Protein AF-A0A1Y0I928-F1 (afdb_monomer_lite)

Foldseek 3Di:
DWDKDKDWPDKDKDKDQDDADPVRHGFKIKIKIKTWMFIATPVRHTPDTDMDMDMDMDTDDPVCPPVVVVVVVVVVVVRVVVVVVVVVVVVVVVVVVVVVVVVDDPPD

Organism: NCBI:txid141451

InterPro domains:
  IPR007485 LPS-assembly lipoprotein LptE [PF04390] (9-91)
  IPR007485 LPS-assembly lipoprotein LptE [PTHR38098] (4-100)

Secondary structure (DSSP, 8-state):
----EEEEEEEEEEEEEEEE-TTS-EEEEEEEEEEEEEEE-TTS-EEEEEEEEEEEEEE--GGGHHHHHHHHHHHHHHHHHHHHHHHHHHHHHHHHHHHHHHHS----

pLDDT: mean 86.9, std 12.05, range [44.47, 98.5]

Sequence (108 aa):
MVQLTLHVLKTETTRQAVSIKKNASVAEYDMEIQTWFDFTDSDGRTILNDTVSTRQTYRFDEENILGKNKEEAEIKVDLLNEIARRIILRINAINDLALQEKLQPETN

Structure (mmCIF, N/CA/C/O backbone):
data_AF-A0A1Y0I928-F1
#
_entry.id   AF-A0A1Y0I928-F1
#
loop_
_atom_site.group_PDB
_atom_site.id
_atom_site.type_symbol
_atom_site.label_atom_id
_atom_site.label_alt_id
_atom_site.label_comp_id
_atom_site.label_asym_id
_atom_site.label_entity_id
_atom_site.label_seq_id
_atom_site.pdbx_PDB_ins_code
_atom_site.Cartn_x
_atom_site.Cartn_y
_atom_site.Cartn_z
_atom_site.occupancy
_atom_site.B_iso_or_equiv
_atom_site.auth_seq_id
_atom_site.auth_comp_id
_atom_site.auth_asym_id
_atom_site.auth_atom_id
_atom_site.pdbx_PDB_model_num
ATOM 1 N N . MET A 1 1 ? 9.710 -5.529 -28.077 1.00 55.00 1 MET A N 1
ATOM 2 C CA . MET A 1 1 ? 9.001 -5.046 -26.871 1.00 55.00 1 MET A CA 1
ATOM 3 C C . MET A 1 1 ? 10.040 -4.789 -25.800 1.00 55.00 1 MET A C 1
ATOM 5 O O . MET A 1 1 ? 10.988 -5.558 -25.733 1.00 55.00 1 MET A O 1
ATOM 9 N N . VAL A 1 2 ? 9.910 -3.715 -25.022 1.00 70.75 2 VAL A N 1
ATOM 10 C CA . VAL A 1 2 ? 10.694 -3.557 -23.787 1.00 70.75 2 VAL A CA 1
ATOM 11 C C . VAL A 1 2 ? 10.013 -4.430 -22.738 1.00 70.75 2 VAL A C 1
ATOM 13 O O . VAL A 1 2 ? 8.802 -4.319 -22.562 1.00 70.75 2 VAL A O 1
ATOM 16 N N . GLN A 1 3 ? 10.755 -5.346 -22.123 1.00 81.56 3 GLN A N 1
ATOM 17 C CA . GLN A 1 3 ? 10.255 -6.156 -21.019 1.00 81.56 3 GLN A CA 1
ATOM 18 C C . GLN A 1 3 ? 10.709 -5.504 -19.716 1.00 81.56 3 GLN A C 1
ATOM 20 O O . GLN A 1 3 ? 11.901 -5.276 -19.528 1.00 81.56 3 GLN A O 1
ATOM 25 N N . LEU A 1 4 ? 9.747 -5.200 -18.849 1.00 87.19 4 LEU A N 1
ATOM 26 C CA . LEU A 1 4 ? 9.980 -4.690 -17.504 1.00 87.19 4 LEU A CA 1
ATOM 27 C C . LEU A 1 4 ? 9.479 -5.718 -16.500 1.00 87.19 4 LEU A C 1
ATOM 29 O O . LEU A 1 4 ? 8.365 -6.228 -16.643 1.00 87.19 4 LEU A O 1
ATOM 33 N N . THR A 1 5 ? 10.280 -5.982 -15.477 1.00 91.88 5 THR A N 1
ATOM 34 C CA . THR A 1 5 ? 9.889 -6.832 -14.350 1.00 91.88 5 THR A CA 1
ATOM 35 C C . THR A 1 5 ? 9.737 -5.961 -13.110 1.00 91.88 5 THR A C 1
ATOM 37 O O . THR A 1 5 ? 10.641 -5.201 -12.778 1.00 91.88 5 THR A O 1
ATOM 40 N N . LEU A 1 6 ? 8.582 -6.050 -12.447 1.00 93.81 6 LEU A N 1
ATOM 41 C CA . LEU A 1 6 ? 8.318 -5.415 -11.154 1.00 93.81 6 LEU A CA 1
ATOM 42 C C . LEU A 1 6 ? 8.742 -6.358 -10.028 1.00 93.81 6 LEU A C 1
ATOM 44 O O . LEU A 1 6 ? 8.225 -7.474 -9.948 1.00 93.81 6 LEU A O 1
ATOM 48 N N . HIS A 1 7 ? 9.567 -5.875 -9.105 1.00 95.31 7 HIS A N 1
ATOM 49 C CA . HIS A 1 7 ? 9.825 -6.552 -7.839 1.00 95.31 7 HIS A CA 1
ATOM 50 C C . HIS A 1 7 ? 9.230 -5.747 -6.691 1.00 95.31 7 HIS A C 1
ATOM 52 O O . HIS A 1 7 ? 9.616 -4.608 -6.435 1.00 95.31 7 HIS A O 1
ATOM 58 N N . VAL A 1 8 ? 8.288 -6.350 -5.968 1.00 96.56 8 VAL A N 1
ATOM 59 C CA . VAL A 1 8 ? 7.803 -5.795 -4.701 1.00 96.56 8 VAL A CA 1
ATOM 60 C C . VAL A 1 8 ? 8.772 -6.229 -3.609 1.00 96.56 8 VAL A C 1
ATOM 62 O O . VAL A 1 8 ? 8.838 -7.406 -3.265 1.00 96.56 8 VAL A O 1
ATOM 65 N N . LEU A 1 9 ? 9.536 -5.275 -3.082 1.00 97.44 9 LEU A N 1
ATOM 66 C CA . LEU A 1 9 ? 10.584 -5.533 -2.096 1.00 97.44 9 LEU A CA 1
ATOM 67 C C . LEU A 1 9 ? 10.003 -5.672 -0.694 1.00 97.44 9 LEU A C 1
ATOM 69 O O . LEU A 1 9 ? 10.413 -6.530 0.086 1.00 97.44 9 LEU A O 1
ATOM 73 N N . LYS A 1 10 ? 9.051 -4.798 -0.362 1.00 97.88 10 LYS A N 1
ATOM 74 C CA . LYS A 1 10 ? 8.433 -4.746 0.959 1.00 97.88 10 LYS A CA 1
ATOM 75 C C . LYS A 1 10 ? 7.084 -4.052 0.875 1.00 97.88 10 LYS A C 1
ATOM 77 O O . LYS A 1 10 ? 6.950 -3.052 0.176 1.00 97.88 10 LYS A O 1
ATOM 82 N N . THR A 1 11 ? 6.125 -4.525 1.660 1.00 97.75 11 THR A N 1
ATOM 83 C CA . THR A 1 11 ? 4.871 -3.817 1.925 1.00 97.75 11 THR A CA 1
ATOM 84 C C . THR A 1 11 ? 4.637 -3.802 3.426 1.00 97.75 11 THR A C 1
ATOM 86 O O . THR A 1 11 ? 4.616 -4.853 4.062 1.00 97.75 11 THR A O 1
ATOM 89 N N . GLU A 1 12 ? 4.461 -2.614 3.992 1.00 98.19 12 GLU A N 1
ATOM 90 C CA . GLU A 1 12 ? 4.107 -2.427 5.396 1.00 98.19 12 GLU A CA 1
ATOM 91 C C . GLU A 1 12 ? 2.729 -1.796 5.513 1.00 98.19 12 GLU A C 1
ATOM 93 O O . GLU A 1 12 ? 2.353 -0.924 4.733 1.00 98.19 12 GLU A O 1
ATOM 98 N N . THR A 1 13 ? 1.977 -2.255 6.508 1.00 97.38 13 THR A N 1
ATOM 99 C CA . THR A 1 13 ? 0.717 -1.646 6.924 1.00 97.38 13 THR A CA 1
ATOM 100 C C . THR A 1 13 ? 0.891 -1.160 8.351 1.00 97.38 13 THR A C 1
ATOM 102 O O . THR A 1 13 ? 1.194 -1.957 9.239 1.00 97.38 13 THR A O 1
ATOM 105 N N . THR A 1 14 ? 0.686 0.130 8.574 1.00 96.56 14 THR A N 1
ATOM 106 C CA . THR A 1 14 ? 0.678 0.742 9.900 1.00 96.56 14 THR A CA 1
ATOM 107 C C . THR A 1 14 ? -0.736 1.200 10.233 1.00 96.56 14 THR A C 1
ATOM 109 O O . THR A 1 14 ? -1.499 1.629 9.369 1.00 96.56 14 THR A O 1
ATOM 112 N N . ARG A 1 15 ? -1.111 1.056 11.504 1.00 93.31 15 ARG A N 1
ATOM 113 C CA . ARG A 1 15 ? -2.414 1.461 12.035 1.00 93.31 15 ARG A CA 1
ATOM 114 C C . ARG A 1 15 ? -2.179 2.160 13.362 1.00 93.31 15 ARG A C 1
ATOM 116 O O . ARG A 1 15 ? -1.628 1.551 14.277 1.00 93.31 15 ARG A O 1
ATOM 123 N N . GLN A 1 16 ? -2.597 3.414 13.471 1.00 93.44 16 GLN A N 1
ATOM 124 C CA . GLN A 1 16 ? -2.378 4.229 14.666 1.00 93.44 16 GLN A CA 1
ATOM 125 C C . GLN A 1 16 ? -3.649 4.965 15.078 1.00 93.44 16 GLN A C 1
ATOM 127 O O . GLN A 1 16 ? -4.411 5.418 14.229 1.00 93.44 16 GLN A O 1
ATOM 132 N N . ALA A 1 17 ? -3.903 5.058 16.384 1.00 91.25 17 ALA A N 1
ATOM 133 C CA . ALA A 1 17 ? -5.010 5.855 16.901 1.00 91.25 17 ALA A CA 1
ATOM 134 C C . ALA A 1 17 ? -4.678 7.344 16.732 1.00 91.25 17 ALA A C 1
ATOM 136 O O . ALA A 1 17 ? -3.618 7.7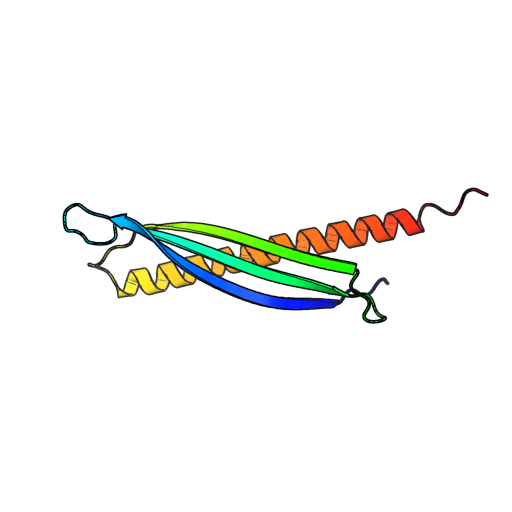85 17.174 1.00 91.25 17 ALA A O 1
ATOM 137 N N . VAL A 1 18 ? -5.576 8.108 16.109 1.00 91.94 18 VAL A N 1
ATOM 138 C CA . VAL A 1 18 ? -5.374 9.550 15.855 1.00 91.94 18 VAL A CA 1
ATOM 139 C C . VAL A 1 18 ? -6.337 10.439 16.628 1.00 91.94 18 VAL A C 1
ATOM 141 O O . VAL A 1 18 ? -6.074 11.626 16.803 1.00 91.94 18 VAL A O 1
ATOM 144 N N . SER A 1 19 ? -7.419 9.870 17.159 1.00 86.62 19 SER A N 1
ATOM 145 C CA . SER A 1 19 ? -8.319 10.576 18.064 1.00 86.62 19 SER A CA 1
ATOM 146 C C . SER A 1 19 ? -8.909 9.640 19.118 1.00 86.62 19 SER A C 1
ATOM 148 O O . SER A 1 19 ? -9.074 8.436 18.907 1.00 86.62 19 SER A O 1
ATOM 150 N N . ILE A 1 20 ? -9.200 10.205 20.291 1.00 83.12 20 ILE A N 1
ATOM 151 C CA . ILE A 1 20 ? -9.687 9.488 21.474 1.00 83.12 20 ILE A CA 1
ATOM 152 C C . ILE A 1 20 ? -11.016 10.126 21.908 1.00 83.12 20 ILE A C 1
ATOM 154 O O . ILE A 1 20 ? -11.169 11.349 21.888 1.00 83.12 20 ILE A O 1
ATOM 158 N N . LYS A 1 21 ? -11.999 9.308 22.291 1.00 78.00 21 LYS A N 1
ATOM 159 C CA . LYS A 1 21 ? -13.289 9.740 22.845 1.00 78.00 21 LYS A CA 1
ATOM 160 C C . LYS A 1 21 ? -13.129 10.175 24.312 1.00 78.00 21 LYS A C 1
ATOM 162 O O . LYS A 1 21 ? -12.166 9.831 24.990 1.00 78.00 21 LYS A O 1
ATOM 167 N N . LYS A 1 22 ? -14.129 10.883 24.857 1.00 79.38 22 LYS A N 1
ATOM 168 C CA . LYS A 1 22 ? -14.136 11.354 26.264 1.00 79.38 22 LYS A CA 1
ATOM 169 C C . LYS A 1 22 ? -14.006 10.234 27.309 1.00 79.38 22 LYS A C 1
ATOM 171 O O . LYS A 1 22 ? -13.585 10.501 28.426 1.00 79.38 22 LYS A O 1
ATOM 176 N N . ASN A 1 23 ? -14.370 9.004 26.952 1.00 78.56 23 ASN A N 1
ATOM 177 C CA . ASN A 1 23 ? -14.246 7.809 27.793 1.00 78.56 23 ASN A CA 1
ATOM 178 C C . ASN A 1 23 ? -12.901 7.071 27.606 1.00 78.56 23 ASN A C 1
ATOM 180 O O . ASN A 1 23 ? -12.803 5.911 27.985 1.00 78.56 23 ASN A O 1
ATOM 184 N N . ALA A 1 24 ? -11.899 7.712 26.995 1.00 76.50 24 ALA A N 1
ATOM 185 C CA . ALA A 1 24 ? -10.583 7.150 26.679 1.00 76.50 24 ALA A CA 1
ATOM 186 C C . ALA A 1 24 ? -10.554 6.010 25.633 1.00 76.50 24 ALA A C 1
ATOM 188 O O . ALA A 1 24 ? -9.485 5.458 25.380 1.00 76.50 24 ALA A O 1
ATOM 189 N N . SER A 1 25 ? -11.679 5.689 24.980 1.00 77.00 25 SER A N 1
ATOM 190 C CA . SER A 1 25 ? -11.705 4.763 23.829 1.00 77.00 25 SER A CA 1
ATOM 191 C C . SER A 1 25 ? -11.193 5.424 22.547 1.00 77.00 25 SER A C 1
ATOM 193 O O . SER A 1 25 ? -11.308 6.641 22.383 1.00 77.00 25 SER A O 1
ATOM 195 N N . VAL A 1 26 ? -10.652 4.644 21.606 1.00 79.94 26 VAL A N 1
ATOM 196 C CA . VAL A 1 26 ? -10.208 5.189 20.311 1.00 79.94 26 VAL A CA 1
ATOM 197 C C . VAL A 1 26 ? -11.426 5.586 19.475 1.00 79.94 26 VAL A C 1
ATOM 199 O O . VAL A 1 26 ? -12.371 4.814 19.314 1.00 79.94 26 VAL A O 1
ATOM 202 N N . ALA A 1 27 ? -11.421 6.809 18.946 1.00 83.19 27 ALA A N 1
ATOM 203 C CA . ALA A 1 27 ? -12.480 7.297 18.070 1.00 83.19 27 ALA A CA 1
ATOM 204 C C . ALA A 1 27 ? -12.155 7.038 16.597 1.00 83.19 27 ALA A C 1
ATOM 206 O O . ALA A 1 27 ? -13.036 6.614 15.845 1.00 83.19 27 ALA A O 1
ATOM 207 N N . GLU A 1 28 ? -10.903 7.259 16.200 1.00 89.06 28 GLU A N 1
ATOM 208 C CA . GLU A 1 28 ? -10.445 7.085 14.824 1.00 89.06 28 GLU A CA 1
ATOM 209 C C . GLU A 1 28 ? -9.062 6.449 14.768 1.00 89.06 28 GLU A C 1
ATOM 211 O O . GLU A 1 28 ? -8.177 6.732 15.585 1.00 89.06 28 GLU A O 1
ATOM 216 N N . TYR A 1 29 ? -8.888 5.624 13.742 1.00 91.81 29 TYR A N 1
ATOM 217 C CA . TYR A 1 29 ? -7.601 5.094 13.337 1.00 91.81 29 TYR A CA 1
ATOM 218 C C . TYR A 1 29 ? -7.194 5.691 12.004 1.00 91.81 29 TYR A C 1
ATOM 220 O O . TYR A 1 29 ? -8.021 5.912 11.123 1.00 91.81 29 TYR A O 1
ATOM 228 N N . ASP A 1 30 ? -5.896 5.885 11.861 1.00 94.88 30 ASP A N 1
ATOM 229 C CA . ASP A 1 30 ? -5.239 6.185 10.605 1.00 94.88 30 ASP A CA 1
ATOM 230 C C . ASP A 1 30 ? -4.506 4.923 10.149 1.00 94.88 30 ASP A C 1
ATOM 232 O O . ASP A 1 30 ? -3.675 4.384 10.889 1.00 94.88 30 ASP A O 1
ATOM 236 N N . MET A 1 31 ? -4.879 4.408 8.976 1.00 96.31 31 MET A N 1
ATOM 237 C CA . MET A 1 31 ? -4.222 3.268 8.342 1.00 96.31 31 MET A CA 1
ATOM 238 C C . MET A 1 31 ? -3.397 3.765 7.168 1.00 96.31 31 MET A C 1
ATOM 240 O O . MET A 1 31 ? -3.936 4.383 6.254 1.00 96.31 31 MET A O 1
ATOM 244 N N . GLU A 1 32 ? -2.111 3.443 7.168 1.00 97.81 32 GLU A N 1
ATOM 245 C CA . GLU A 1 32 ? -1.203 3.710 6.061 1.00 97.81 32 GLU A CA 1
ATOM 246 C C . GLU A 1 32 ? -0.641 2.397 5.518 1.00 97.81 32 GLU A C 1
ATOM 248 O O . GLU A 1 32 ? -0.282 1.486 6.266 1.00 97.81 32 GLU A O 1
ATOM 253 N N . ILE A 1 33 ? -0.578 2.297 4.193 1.00 98.44 33 ILE A N 1
ATOM 254 C CA . ILE A 1 33 ? 0.113 1.220 3.493 1.00 98.44 33 ILE A CA 1
ATOM 255 C C . ILE A 1 33 ? 1.246 1.841 2.699 1.00 98.44 33 ILE A C 1
ATOM 257 O O . ILE A 1 33 ? 1.011 2.716 1.868 1.00 98.44 33 ILE A O 1
ATOM 261 N N . GLN A 1 34 ? 2.459 1.348 2.921 1.00 98.50 34 GLN A N 1
ATOM 262 C CA . GLN A 1 34 ? 3.658 1.760 2.205 1.00 98.50 34 GLN A CA 1
ATOM 263 C C . GLN A 1 34 ? 4.279 0.554 1.508 1.00 98.50 34 GLN A C 1
ATOM 265 O O . GLN A 1 34 ? 4.409 -0.517 2.096 1.00 98.50 34 GLN A O 1
ATOM 270 N N . THR A 1 35 ? 4.636 0.712 0.237 1.00 98.50 35 THR A N 1
ATOM 271 C CA . THR A 1 35 ? 5.253 -0.336 -0.579 1.00 98.50 35 THR A CA 1
ATOM 272 C C . THR A 1 35 ? 6.524 0.180 -1.232 1.00 98.50 35 THR A C 1
ATOM 274 O O . THR A 1 35 ? 6.502 1.200 -1.921 1.00 98.50 35 THR A O 1
ATOM 277 N N . TRP A 1 36 ? 7.612 -0.555 -1.023 1.00 98.25 36 TRP A N 1
ATOM 278 C CA . TRP A 1 36 ? 8.901 -0.381 -1.681 1.00 98.25 36 TRP A CA 1
ATOM 279 C C . TRP A 1 36 ? 8.992 -1.376 -2.825 1.00 98.25 36 TRP A C 1
ATOM 281 O O . TRP A 1 36 ? 8.673 -2.558 -2.654 1.00 98.25 36 TRP A O 1
ATOM 291 N N . PHE A 1 37 ? 9.435 -0.909 -3.981 1.00 96.94 37 PHE A N 1
ATOM 292 C CA . PHE A 1 37 ? 9.525 -1.733 -5.173 1.00 96.94 37 PHE A CA 1
ATOM 293 C C . PHE A 1 37 ? 10.648 -1.253 -6.088 1.00 96.94 37 PHE A C 1
ATOM 295 O O . PHE A 1 37 ? 11.133 -0.126 -5.974 1.00 96.94 37 PHE A O 1
ATOM 302 N N . ASP A 1 38 ? 11.034 -2.112 -7.020 1.00 95.88 38 ASP A N 1
ATOM 303 C CA . ASP A 1 38 ? 11.896 -1.739 -8.128 1.00 95.88 38 ASP A CA 1
ATOM 304 C C . ASP A 1 38 ? 11.375 -2.280 -9.464 1.00 95.88 38 ASP A C 1
ATOM 306 O O . ASP A 1 38 ? 10.531 -3.180 -9.518 1.00 95.88 38 ASP A O 1
ATOM 310 N N . PHE A 1 39 ? 11.855 -1.672 -10.546 1.00 93.31 39 PHE A N 1
ATOM 311 C CA . PHE A 1 39 ? 11.703 -2.174 -11.903 1.00 93.31 39 PHE A CA 1
ATOM 312 C C . PHE A 1 39 ? 13.066 -2.526 -12.468 1.00 93.31 39 PHE A C 1
ATOM 314 O O . PHE A 1 39 ? 13.992 -1.712 -12.393 1.00 93.31 39 PHE A O 1
ATOM 321 N N . THR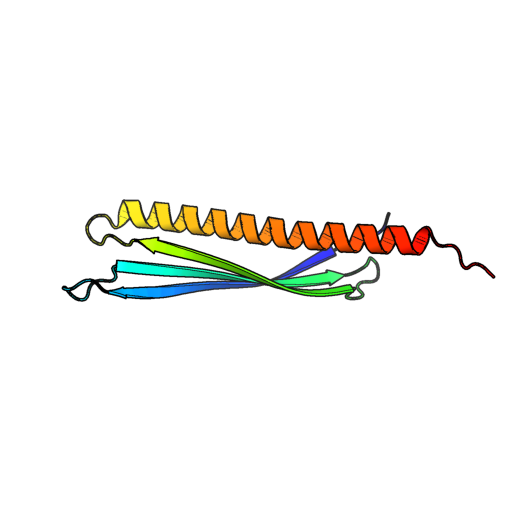 A 1 40 ? 13.168 -3.687 -13.108 1.00 92.19 40 THR A N 1
ATOM 322 C CA . THR A 1 40 ? 14.359 -4.077 -13.866 1.00 92.19 40 THR A CA 1
ATOM 323 C C . THR A 1 40 ? 14.061 -4.243 -15.349 1.00 92.19 40 THR A C 1
ATOM 325 O O . THR A 1 40 ? 12.935 -4.576 -15.732 1.00 92.19 40 THR A O 1
ATOM 328 N N . ASP A 1 41 ? 15.083 -4.044 -16.181 1.00 89.69 41 ASP A N 1
ATOM 329 C CA . ASP A 1 41 ? 15.057 -4.423 -17.595 1.00 89.69 41 ASP A CA 1
ATOM 330 C C . ASP A 1 41 ? 15.215 -5.946 -17.790 1.00 89.69 41 ASP A C 1
ATOM 332 O O . ASP A 1 41 ? 15.290 -6.723 -16.830 1.00 89.69 41 ASP A O 1
ATOM 336 N N . SER A 1 42 ? 15.260 -6.380 -19.053 1.00 88.94 42 SER A N 1
ATOM 337 C CA . SER A 1 42 ? 15.470 -7.782 -19.434 1.00 88.94 42 SER A CA 1
ATOM 338 C C . SER A 1 42 ? 16.831 -8.345 -19.022 1.00 88.94 42 SER A C 1
ATOM 340 O O . SER A 1 42 ? 16.961 -9.560 -18.894 1.00 88.94 42 SER A O 1
ATOM 342 N N . ASP A 1 43 ? 17.824 -7.482 -18.811 1.00 89.19 43 ASP A N 1
ATOM 343 C CA . ASP A 1 43 ? 19.179 -7.855 -18.403 1.00 89.19 43 ASP A CA 1
ATOM 344 C C . ASP A 1 43 ? 19.325 -7.855 -16.868 1.00 89.19 43 ASP A C 1
ATOM 346 O O . ASP A 1 43 ? 20.408 -8.116 -16.339 1.00 89.19 43 ASP A O 1
ATOM 350 N N . GLY A 1 44 ? 18.238 -7.569 -16.139 1.00 89.12 44 GLY A N 1
ATOM 351 C CA . GLY A 1 44 ? 18.206 -7.497 -14.681 1.00 89.12 44 GLY A CA 1
ATOM 352 C C . GLY A 1 44 ? 18.762 -6.191 -14.111 1.00 89.12 44 GLY A C 1
ATOM 353 O O . GLY A 1 44 ? 19.000 -6.107 -12.907 1.00 89.12 44 GLY A O 1
ATOM 354 N N . ARG A 1 45 ? 18.976 -5.159 -14.936 1.00 91.06 45 ARG A N 1
ATOM 355 C CA . ARG A 1 45 ? 19.430 -3.847 -14.463 1.00 91.06 45 ARG A CA 1
ATOM 356 C C . ARG A 1 45 ? 18.258 -3.074 -13.885 1.00 91.06 45 ARG A C 1
ATOM 358 O O . ARG A 1 45 ? 17.226 -2.929 -14.536 1.00 91.06 45 ARG A O 1
ATOM 365 N N . THR A 1 46 ? 18.426 -2.541 -12.680 1.00 92.00 46 THR A N 1
ATOM 366 C CA . THR A 1 46 ? 17.425 -1.678 -12.048 1.00 92.00 46 THR A CA 1
ATOM 367 C C . THR A 1 46 ? 17.281 -0.371 -12.825 1.00 92.00 46 THR A C 1
ATOM 369 O O . THR A 1 46 ? 18.222 0.413 -12.913 1.00 92.00 46 THR A O 1
ATOM 372 N N . ILE A 1 47 ? 16.085 -0.134 -13.357 1.00 90.69 47 ILE A N 1
ATOM 373 C CA . ILE A 1 47 ? 15.700 1.114 -14.026 1.00 90.69 47 ILE A CA 1
ATOM 374 C C . ILE A 1 47 ? 15.211 2.133 -12.997 1.00 90.69 47 ILE A C 1
ATOM 376 O O . ILE A 1 47 ? 15.522 3.317 -13.087 1.00 90.69 47 ILE A O 1
ATOM 380 N N . LEU A 1 48 ? 14.437 1.670 -12.016 1.00 90.56 48 LEU A N 1
ATOM 381 C CA . LEU A 1 48 ? 13.864 2.508 -10.972 1.00 90.56 48 LEU A CA 1
ATOM 382 C C . LEU A 1 48 ? 13.796 1.716 -9.672 1.00 90.56 48 LEU A C 1
ATOM 384 O O . LEU A 1 48 ? 13.358 0.572 -9.674 1.00 90.56 48 LEU A O 1
ATOM 388 N N . ASN A 1 49 ? 14.168 2.354 -8.569 1.00 94.94 49 ASN A N 1
ATOM 389 C CA . ASN A 1 49 ? 13.849 1.916 -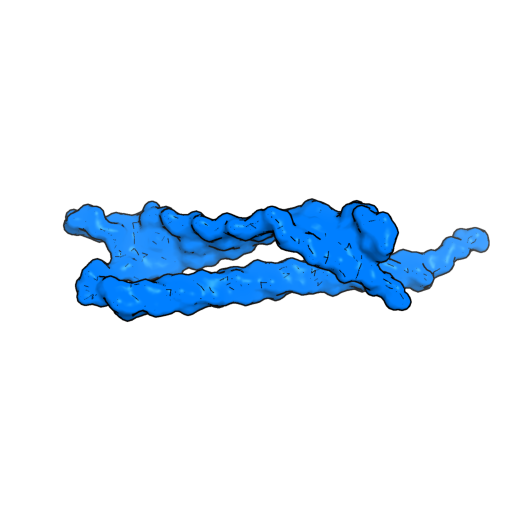7.217 1.00 94.94 49 ASN A CA 1
ATOM 390 C C . ASN A 1 49 ? 13.041 3.032 -6.559 1.00 94.94 49 ASN A C 1
ATOM 392 O O . ASN A 1 49 ? 13.446 4.194 -6.621 1.00 94.94 49 ASN A O 1
ATOM 396 N N . ASP A 1 50 ? 11.881 2.702 -6.002 1.00 95.56 50 ASP A N 1
ATOM 397 C CA . ASP A 1 50 ? 10.944 3.720 -5.551 1.00 95.56 50 ASP A CA 1
ATOM 398 C C . ASP A 1 50 ? 10.012 3.211 -4.445 1.00 95.56 50 ASP A C 1
ATOM 400 O O . ASP A 1 50 ? 9.975 2.035 -4.078 1.00 95.56 50 ASP A O 1
ATOM 404 N N . THR A 1 51 ? 9.261 4.139 -3.864 1.00 97.38 51 THR A N 1
ATOM 405 C CA . THR A 1 51 ? 8.307 3.895 -2.790 1.00 97.38 51 THR A CA 1
ATOM 406 C C . THR A 1 51 ? 6.992 4.614 -3.076 1.00 97.38 51 THR A C 1
ATOM 408 O O . THR A 1 51 ? 6.957 5.750 -3.558 1.00 97.38 51 THR A O 1
ATOM 411 N N . VAL A 1 52 ? 5.883 3.952 -2.755 1.00 97.44 52 VAL A N 1
ATOM 412 C CA . VAL A 1 52 ? 4.538 4.538 -2.766 1.00 97.44 52 VAL A CA 1
ATOM 413 C C . VAL A 1 52 ? 3.862 4.300 -1.427 1.00 97.44 52 VAL A C 1
ATOM 415 O O . VAL A 1 52 ? 3.971 3.214 -0.861 1.00 97.44 52 VAL A O 1
ATOM 418 N N . SER A 1 53 ? 3.128 5.295 -0.938 1.00 97.94 53 SER A N 1
ATOM 419 C CA . SER A 1 53 ? 2.227 5.125 0.197 1.00 97.94 53 SER A CA 1
ATOM 420 C C . SER A 1 53 ? 0.827 5.641 -0.116 1.00 97.94 53 SER A C 1
ATOM 422 O O . SER A 1 53 ? 0.631 6.466 -1.015 1.00 97.94 53 SER A O 1
ATOM 424 N N . THR A 1 54 ? -0.155 5.111 0.603 1.00 98.12 54 THR A N 1
ATOM 425 C CA . THR A 1 54 ? -1.517 5.639 0.690 1.00 98.12 54 THR A CA 1
ATOM 426 C C . THR A 1 54 ? -2.001 5.516 2.127 1.00 98.12 54 THR A C 1
ATOM 428 O O . THR A 1 54 ? -1.485 4.705 2.898 1.00 98.12 54 THR A O 1
ATOM 431 N N . ARG A 1 55 ? -2.985 6.333 2.489 1.00 97.12 55 ARG A N 1
ATOM 432 C CA . ARG A 1 55 ? -3.477 6.448 3.849 1.00 97.12 55 ARG A CA 1
ATOM 433 C C . ARG A 1 55 ? -4.958 6.787 3.871 1.00 97.12 55 ARG A C 1
ATOM 435 O O . ARG A 1 55 ? -5.417 7.598 3.070 1.00 97.12 55 ARG A O 1
ATOM 442 N N . GLN A 1 56 ? -5.668 6.229 4.844 1.00 96.06 56 GLN A N 1
ATOM 443 C CA . GLN A 1 56 ? -7.048 6.585 5.134 1.00 96.06 56 GLN A CA 1
ATOM 444 C C . GLN A 1 56 ? -7.332 6.567 6.635 1.00 96.06 56 GLN A C 1
ATOM 446 O O . GLN A 1 56 ? -7.007 5.615 7.347 1.00 96.06 56 GLN A O 1
ATOM 451 N N . THR A 1 57 ? -8.018 7.614 7.088 1.00 94.44 57 THR A N 1
ATOM 452 C CA . THR A 1 57 ? -8.566 7.712 8.440 1.00 94.44 57 THR A CA 1
ATOM 453 C C . THR A 1 57 ? -10.004 7.189 8.467 1.00 94.44 57 THR A C 1
ATOM 455 O O . THR A 1 57 ? -10.804 7.518 7.589 1.00 94.44 57 THR A O 1
ATOM 458 N N . TYR A 1 58 ? -10.349 6.382 9.471 1.00 90.19 58 TYR A N 1
ATOM 459 C CA . TYR A 1 58 ? -11.689 5.813 9.644 1.00 90.19 58 TYR A CA 1
ATOM 460 C C . TYR A 1 58 ? -12.093 5.730 11.117 1.00 90.19 58 TYR A C 1
ATOM 462 O O . TYR A 1 58 ? -11.259 5.702 12.023 1.00 90.19 58 TYR A O 1
ATOM 470 N N . ARG A 1 59 ? -13.407 5.686 11.358 1.00 87.06 59 ARG A N 1
ATOM 471 C CA . ARG A 1 59 ? -13.986 5.676 12.706 1.00 87.06 59 ARG A CA 1
ATOM 472 C C . ARG A 1 59 ? -14.102 4.264 13.262 1.00 87.06 59 ARG A C 1
ATOM 474 O O . ARG A 1 59 ? -14.627 3.366 12.597 1.00 87.06 59 ARG A O 1
ATOM 481 N N . PHE A 1 60 ? -13.720 4.115 14.526 1.00 80.69 60 PHE A N 1
ATOM 482 C CA . PHE A 1 60 ? -13.838 2.869 15.271 1.00 80.69 60 PHE A CA 1
ATOM 483 C C . PHE A 1 60 ? -14.986 2.920 16.281 1.00 80.69 60 PHE A C 1
ATOM 485 O O . PHE A 1 60 ? -15.161 3.887 17.034 1.00 80.69 60 PHE A O 1
ATOM 492 N N . ASP A 1 61 ? -15.784 1.858 16.278 1.00 74.62 61 ASP A N 1
ATOM 493 C CA . ASP A 1 61 ? -16.875 1.673 17.223 1.00 74.62 61 ASP A CA 1
ATOM 494 C C . ASP A 1 61 ? -16.693 0.354 17.974 1.00 74.62 61 ASP A C 1
ATOM 496 O O . ASP A 1 61 ? -16.747 -0.724 17.382 1.00 74.62 61 ASP A O 1
ATOM 500 N N . GLU A 1 62 ? -16.446 0.459 19.278 1.00 67.50 62 GLU A N 1
ATOM 501 C CA . GLU A 1 62 ? -16.179 -0.674 20.166 1.00 67.50 62 GLU A CA 1
ATOM 502 C C . GLU A 1 62 ? -17.430 -1.526 20.415 1.00 67.50 62 GLU A C 1
ATOM 504 O O . GLU A 1 62 ? -17.307 -2.698 20.763 1.00 67.50 62 GLU A O 1
ATOM 509 N N . GLU A 1 63 ? -18.631 -0.988 20.178 1.00 75.12 63 GLU A N 1
ATOM 510 C CA . GLU A 1 63 ? -19.886 -1.730 20.341 1.00 75.12 63 GLU A CA 1
ATOM 511 C C . GLU A 1 63 ? -20.174 -2.677 19.157 1.00 75.12 63 GLU A C 1
ATOM 513 O O . GLU A 1 63 ? -21.033 -3.553 19.257 1.00 75.12 63 GLU A O 1
ATOM 518 N N . ASN A 1 64 ? -19.428 -2.563 18.046 1.00 75.06 64 ASN A N 1
ATOM 519 C CA . ASN A 1 64 ? -19.602 -3.386 16.842 1.00 75.06 64 ASN A CA 1
ATOM 520 C C . ASN A 1 64 ? -18.268 -3.906 16.270 1.00 75.06 64 ASN A C 1
ATOM 522 O O . ASN A 1 64 ? -17.892 -3.635 15.127 1.00 75.06 64 ASN A O 1
ATOM 526 N N . ILE A 1 65 ? -17.559 -4.705 17.069 1.00 72.12 65 ILE A N 1
ATOM 527 C CA . ILE A 1 65 ? -16.230 -5.246 16.733 1.00 72.12 65 ILE A CA 1
ATOM 528 C C . ILE A 1 65 ? -16.246 -6.082 15.437 1.00 72.12 65 ILE A C 1
ATOM 530 O O . ILE A 1 65 ? -15.370 -5.932 14.586 1.00 72.12 65 ILE A O 1
ATOM 534 N N . LEU A 1 66 ? -17.249 -6.952 15.250 1.00 75.44 66 LEU A N 1
ATOM 535 C CA . LEU A 1 66 ? -17.330 -7.838 14.078 1.00 75.44 66 LEU A CA 1
ATOM 536 C C . LEU A 1 66 ? -17.552 -7.063 12.773 1.00 75.44 66 LEU A C 1
ATOM 538 O O . LEU A 1 66 ? -16.883 -7.343 11.778 1.00 75.44 66 LEU A O 1
ATOM 542 N N . GLY A 1 67 ? -18.455 -6.076 12.775 1.00 75.25 67 GLY A N 1
ATOM 543 C CA . GLY A 1 67 ? -18.678 -5.215 11.613 1.00 75.25 67 GLY A CA 1
ATOM 544 C C . GLY A 1 67 ? -17.438 -4.394 11.264 1.00 75.25 67 GLY A C 1
ATOM 545 O O . GLY A 1 67 ? -17.090 -4.268 10.091 1.00 75.25 67 GLY A O 1
ATOM 546 N N . LYS A 1 68 ? -16.716 -3.916 12.281 1.00 79.62 68 LYS A N 1
ATOM 547 C CA . LYS A 1 68 ? -15.517 -3.096 12.093 1.00 79.62 68 LYS A CA 1
ATOM 548 C C . LYS A 1 68 ? -14.316 -3.874 11.567 1.00 79.62 68 LYS A C 1
ATOM 550 O O . LYS A 1 68 ? -13.589 -3.334 10.745 1.00 79.62 68 LYS A O 1
ATOM 555 N N . ASN A 1 69 ? -14.151 -5.145 11.933 1.00 82.50 69 ASN A N 1
ATOM 556 C CA . ASN A 1 69 ? -13.111 -5.991 11.333 1.00 82.50 69 ASN A CA 1
ATOM 557 C C . ASN A 1 69 ? -13.318 -6.175 9.822 1.00 82.50 69 ASN A C 1
ATOM 559 O O . ASN A 1 69 ? -12.352 -6.206 9.062 1.00 82.50 69 ASN A O 1
ATOM 563 N N . LYS A 1 70 ? -14.578 -6.288 9.380 1.00 86.31 70 LYS A N 1
ATOM 564 C CA . LYS A 1 70 ? -14.908 -6.373 7.954 1.00 86.31 70 LYS A CA 1
ATOM 565 C C . LYS A 1 70 ? -14.633 -5.048 7.239 1.00 86.31 70 LYS A C 1
ATOM 567 O O . LYS A 1 70 ? -13.977 -5.055 6.206 1.00 86.31 70 LYS A O 1
ATOM 57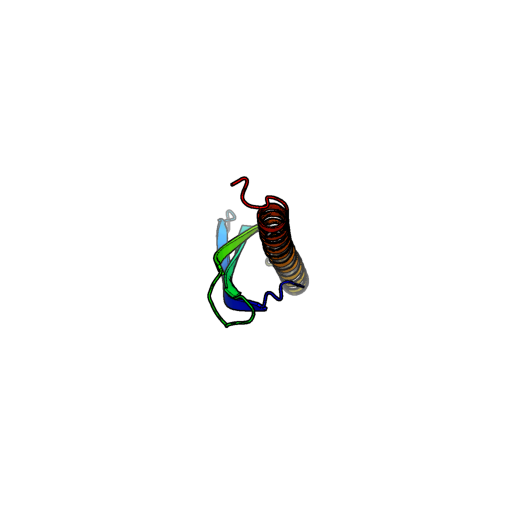2 N N . GLU A 1 71 ? -15.084 -3.934 7.808 1.00 86.44 71 GLU A N 1
ATOM 573 C CA . GLU A 1 71 ? -14.847 -2.592 7.256 1.00 86.44 71 GLU A CA 1
ATOM 574 C C . GLU A 1 71 ? -13.346 -2.272 7.166 1.00 86.44 71 GLU A C 1
ATOM 576 O O . GLU A 1 71 ? -12.874 -1.774 6.151 1.00 86.44 71 GLU A O 1
ATOM 581 N N . GLU A 1 72 ? -12.561 -2.630 8.185 1.00 89.44 72 GLU A N 1
ATOM 582 C CA . GLU A 1 72 ? -11.106 -2.457 8.176 1.00 89.44 72 GLU A CA 1
ATOM 583 C C . GLU A 1 72 ? -10.434 -3.301 7.076 1.00 89.44 72 GLU A C 1
ATOM 585 O O . GLU A 1 72 ? -9.504 -2.836 6.413 1.00 89.44 72 GLU A O 1
ATOM 590 N N . ALA A 1 73 ? -10.919 -4.523 6.837 1.00 92.25 73 ALA A N 1
ATOM 591 C CA . ALA A 1 73 ? -10.438 -5.355 5.737 1.00 92.25 73 ALA A CA 1
ATOM 592 C C . ALA A 1 73 ? -10.780 -4.752 4.363 1.00 92.25 73 ALA A C 1
ATOM 594 O O . ALA A 1 73 ? -9.937 -4.784 3.467 1.00 92.25 73 ALA A O 1
ATOM 595 N N . GLU A 1 74 ? -11.974 -4.177 4.204 1.00 94.44 74 GLU A N 1
ATOM 596 C CA . GLU A 1 74 ? -12.389 -3.472 2.983 1.00 94.44 74 GLU A CA 1
ATOM 597 C C . GLU A 1 74 ? -11.513 -2.235 2.733 1.00 94.44 74 GLU A C 1
ATOM 599 O O . GLU A 1 74 ? -10.938 -2.108 1.653 1.00 94.44 74 GLU A O 1
ATOM 604 N N . ILE A 1 75 ? -11.285 -1.407 3.760 1.00 94.75 75 ILE A N 1
ATOM 605 C CA . ILE A 1 75 ? -10.367 -0.257 3.695 1.00 94.75 75 ILE A CA 1
ATOM 606 C C . ILE A 1 75 ? -8.970 -0.707 3.261 1.00 94.75 75 ILE A C 1
ATOM 608 O O . ILE A 1 75 ? -8.369 -0.123 2.361 1.00 94.75 75 ILE A O 1
ATOM 612 N N . LYS A 1 76 ? -8.443 -1.783 3.856 1.00 96.00 76 LYS A N 1
ATOM 613 C CA . LYS A 1 76 ? -7.124 -2.308 3.488 1.00 96.00 76 LYS A CA 1
ATOM 614 C C . LYS A 1 76 ? -7.061 -2.727 2.016 1.00 96.00 76 LYS A C 1
ATOM 616 O O . LYS A 1 76 ? -6.056 -2.464 1.354 1.00 96.00 76 LYS A O 1
ATOM 621 N N . VAL A 1 77 ? -8.104 -3.380 1.502 1.00 97.44 77 VAL A N 1
ATOM 622 C CA . VAL A 1 77 ? -8.190 -3.778 0.087 1.00 97.44 77 VAL A CA 1
ATOM 623 C C . VAL A 1 77 ? -8.212 -2.549 -0.821 1.00 97.44 77 VAL A C 1
ATOM 625 O O . VAL A 1 77 ? -7.480 -2.515 -1.811 1.00 97.44 77 VAL A O 1
ATOM 628 N N . ASP A 1 78 ? -8.975 -1.518 -0.470 1.00 97.88 78 ASP A N 1
ATOM 629 C CA . ASP A 1 78 ? -9.054 -0.282 -1.251 1.00 97.88 78 ASP A CA 1
ATOM 630 C C . ASP A 1 78 ? -7.714 0.458 -1.310 1.00 97.88 78 ASP A C 1
ATOM 632 O O . ASP A 1 78 ? -7.282 0.874 -2.393 1.00 97.88 78 ASP A O 1
ATOM 636 N N . LEU A 1 79 ? -7.010 0.540 -0.178 1.00 98.00 79 LEU A N 1
ATOM 637 C CA . LEU A 1 79 ? -5.667 1.114 -0.104 1.00 98.00 79 LEU A CA 1
ATOM 638 C C . LEU A 1 79 ? -4.654 0.306 -0.932 1.00 98.00 79 LEU A C 1
ATOM 640 O O . LEU A 1 79 ? -3.871 0.882 -1.689 1.00 98.00 79 LEU A O 1
ATOM 644 N N . LEU A 1 80 ? -4.688 -1.029 -0.877 1.00 97.81 80 LEU A N 1
ATOM 645 C CA . LEU A 1 80 ? -3.831 -1.875 -1.722 1.00 97.81 80 LEU A CA 1
ATOM 646 C C . LEU A 1 80 ? -4.123 -1.685 -3.216 1.00 97.81 80 LEU A C 1
ATOM 648 O O . LEU A 1 80 ? -3.195 -1.589 -4.022 1.00 97.81 80 LEU A O 1
ATOM 652 N N . ASN A 1 81 ? -5.398 -1.572 -3.590 1.00 98.06 81 ASN A N 1
ATOM 653 C CA . ASN A 1 81 ? -5.794 -1.280 -4.965 1.00 98.06 81 ASN A CA 1
ATOM 654 C C . ASN A 1 81 ? -5.271 0.089 -5.423 1.00 98.06 81 ASN A C 1
ATOM 656 O O . ASN A 1 81 ? -4.890 0.259 -6.582 1.00 98.06 81 ASN A O 1
ATOM 660 N N . GLU A 1 82 ? -5.228 1.076 -4.530 1.00 98.12 82 GLU A N 1
ATOM 661 C CA . GLU A 1 82 ? -4.655 2.383 -4.836 1.00 98.12 82 GLU A CA 1
ATOM 662 C C . GLU A 1 82 ? -3.137 2.334 -5.027 1.00 98.12 82 GLU A C 1
ATOM 664 O O . GLU A 1 82 ? -2.631 2.913 -5.991 1.00 98.12 82 GLU A O 1
ATOM 669 N N . ILE A 1 83 ? -2.418 1.601 -4.174 1.00 98.00 83 ILE A N 1
ATOM 670 C CA . ILE A 1 83 ? -0.982 1.340 -4.345 1.00 98.00 83 ILE A CA 1
ATOM 671 C C . ILE A 1 83 ? -0.717 0.716 -5.715 1.00 98.00 83 ILE A C 1
ATOM 673 O O . ILE A 1 83 ? 0.113 1.227 -6.466 1.00 98.00 83 ILE A O 1
ATOM 677 N N . ALA A 1 84 ? -1.468 -0.326 -6.079 1.00 96.69 84 ALA A N 1
ATOM 678 C CA . ALA A 1 84 ? -1.329 -0.983 -7.375 1.00 96.69 84 ALA A CA 1
ATOM 679 C C . ALA A 1 84 ? -1.548 -0.001 -8.538 1.00 96.69 84 ALA A C 1
ATOM 681 O O . ALA A 1 84 ? -0.727 0.059 -9.453 1.00 96.69 84 ALA A O 1
ATOM 682 N N . ARG A 1 85 ? -2.599 0.834 -8.480 1.00 97.19 85 ARG A N 1
ATOM 683 C CA . ARG A 1 85 ? -2.84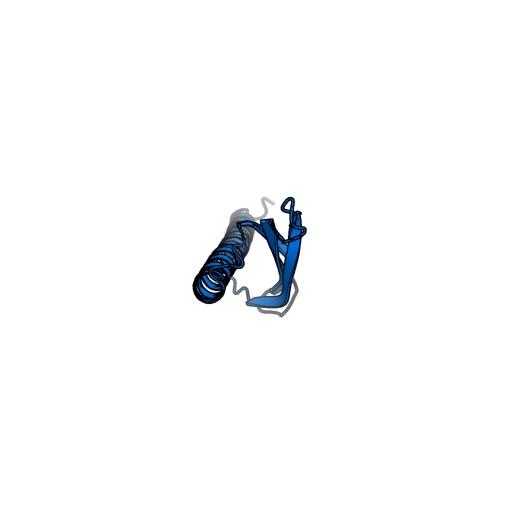1 1.885 -9.486 1.00 97.19 85 ARG A CA 1
ATOM 684 C C . ARG A 1 85 ? -1.669 2.863 -9.589 1.00 97.19 85 ARG A C 1
ATOM 686 O O . ARG A 1 85 ? -1.246 3.179 -10.697 1.00 97.19 85 ARG A O 1
ATOM 693 N N . ARG A 1 86 ? -1.121 3.322 -8.460 1.00 96.50 86 ARG A N 1
ATOM 694 C CA . ARG A 1 86 ? 0.031 4.243 -8.430 1.00 96.50 86 ARG A CA 1
ATOM 695 C C . ARG A 1 86 ? 1.285 3.608 -9.041 1.00 96.50 86 ARG A C 1
ATOM 697 O O . ARG A 1 86 ? 1.978 4.277 -9.803 1.00 96.50 86 ARG A O 1
ATOM 704 N N . ILE A 1 87 ? 1.548 2.327 -8.768 1.00 94.94 87 ILE A N 1
ATOM 705 C CA . ILE A 1 87 ? 2.666 1.581 -9.371 1.00 94.94 87 ILE A CA 1
ATOM 706 C C . ILE A 1 87 ? 2.465 1.447 -10.888 1.00 94.94 87 ILE A C 1
ATOM 708 O O . ILE A 1 87 ? 3.372 1.769 -11.650 1.00 94.94 87 ILE A O 1
ATOM 712 N N . ILE A 1 88 ? 1.270 1.052 -11.344 1.00 92.69 88 ILE A N 1
ATOM 713 C CA . ILE A 1 88 ? 0.953 0.912 -12.778 1.00 92.69 88 ILE A CA 1
ATOM 714 C C . ILE A 1 88 ? 1.129 2.240 -13.526 1.00 92.69 88 ILE A C 1
ATOM 716 O O . ILE A 1 88 ? 1.696 2.261 -14.617 1.00 92.69 88 ILE A O 1
ATOM 720 N N . LEU A 1 89 ? 0.699 3.362 -12.941 1.00 92.12 89 LEU A N 1
ATOM 721 C CA . LEU A 1 89 ? 0.898 4.684 -13.544 1.00 92.12 89 LEU A CA 1
ATOM 722 C C . LEU A 1 89 ? 2.385 5.016 -13.738 1.00 92.12 89 LEU A C 1
ATOM 724 O O . LEU A 1 89 ? 2.748 5.596 -14.760 1.00 92.12 89 LEU A O 1
ATOM 728 N N . ARG A 1 90 ? 3.253 4.606 -12.804 1.00 90.31 90 ARG A N 1
ATOM 729 C CA . ARG A 1 90 ? 4.708 4.774 -12.941 1.00 90.31 90 ARG A CA 1
ATOM 730 C C . ARG A 1 90 ? 5.284 3.888 -14.049 1.00 90.31 90 ARG A C 1
ATOM 732 O O . ARG A 1 90 ? 6.117 4.368 -14.809 1.00 90.31 90 ARG A O 1
ATOM 739 N N . ILE A 1 91 ? 4.797 2.652 -14.204 1.00 87.88 91 ILE A N 1
ATOM 740 C CA . ILE A 1 91 ? 5.189 1.763 -15.320 1.00 87.88 91 ILE A CA 1
ATOM 741 C C . ILE A 1 91 ? 4.861 2.408 -16.667 1.00 87.88 91 ILE A C 1
ATOM 743 O O . ILE A 1 91 ? 5.704 2.435 -17.561 1.00 87.88 91 ILE A O 1
ATOM 747 N N . ASN A 1 92 ? 3.646 2.943 -16.809 1.00 87.88 92 ASN A N 1
ATOM 748 C CA . ASN A 1 92 ? 3.214 3.577 -18.053 1.00 87.88 92 ASN A CA 1
ATOM 749 C C . ASN A 1 92 ? 4.088 4.789 -18.392 1.00 87.88 92 ASN A C 1
ATOM 751 O O . ASN A 1 92 ? 4.554 4.900 -19.520 1.00 87.88 92 ASN A O 1
ATOM 755 N N . ALA A 1 93 ? 4.401 5.629 -17.401 1.00 87.75 93 ALA A N 1
ATOM 756 C CA . ALA A 1 93 ? 5.284 6.776 -17.600 1.00 87.75 93 ALA A CA 1
ATOM 757 C C . ALA A 1 93 ? 6.699 6.367 -18.059 1.00 87.75 93 ALA A C 1
ATOM 759 O O . ALA A 1 93 ? 7.258 6.996 -18.954 1.00 87.75 93 ALA A O 1
ATOM 760 N N . ILE A 1 94 ? 7.271 5.298 -17.490 1.00 85.12 94 ILE A N 1
ATOM 761 C CA . ILE A 1 94 ? 8.584 4.774 -17.909 1.00 85.12 94 ILE A CA 1
ATOM 762 C C . ILE A 1 94 ? 8.526 4.240 -19.344 1.00 85.12 94 ILE A C 1
ATOM 764 O O . ILE A 1 94 ? 9.417 4.523 -20.144 1.00 85.12 94 ILE A O 1
ATOM 768 N N . ASN A 1 95 ? 7.475 3.490 -19.684 1.00 81.81 95 ASN A N 1
ATOM 769 C CA . ASN A 1 95 ? 7.290 2.957 -21.032 1.00 81.81 95 ASN A CA 1
ATOM 770 C C . ASN A 1 95 ? 7.173 4.069 -22.080 1.00 81.81 95 ASN A C 1
ATOM 772 O O . ASN A 1 95 ? 7.782 3.960 -23.145 1.00 81.81 95 ASN A O 1
ATOM 776 N N . ASP A 1 96 ? 6.434 5.135 -21.775 1.00 83.81 96 ASP A N 1
ATOM 777 C CA . ASP A 1 96 ? 6.260 6.271 -22.679 1.00 83.81 96 ASP A CA 1
ATOM 778 C C . ASP A 1 96 ? 7.587 7.004 -22.918 1.00 83.81 96 ASP A C 1
ATOM 780 O O . ASP A 1 96 ? 7.928 7.297 -24.065 1.00 83.81 96 ASP A O 1
ATOM 784 N N . LEU A 1 97 ? 8.377 7.239 -21.863 1.00 79.69 97 LEU A N 1
ATOM 785 C CA . LEU A 1 97 ? 9.708 7.847 -21.978 1.00 79.69 97 LEU A CA 1
ATOM 7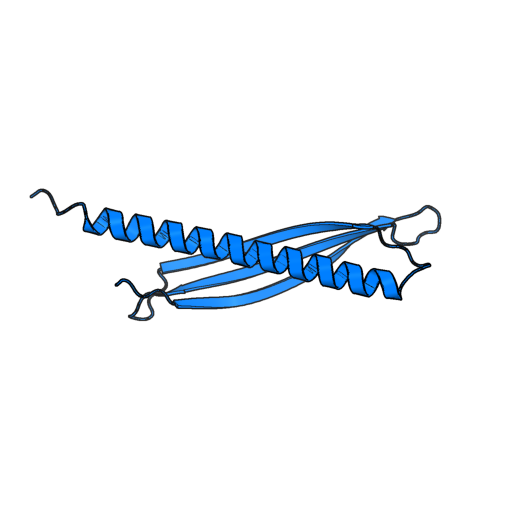86 C C . LEU A 1 97 ? 10.659 6.980 -22.815 1.00 79.69 97 LEU A C 1
ATOM 788 O O . LEU A 1 97 ? 11.306 7.479 -23.736 1.00 79.69 97 LEU A O 1
ATOM 792 N N . ALA A 1 98 ? 10.688 5.670 -22.556 1.00 76.12 98 ALA A N 1
ATOM 793 C CA . ALA A 1 98 ? 11.516 4.729 -23.307 1.00 76.12 98 ALA A CA 1
ATOM 794 C C . ALA A 1 98 ? 11.101 4.621 -24.786 1.00 76.12 98 ALA A C 1
ATOM 796 O O . ALA A 1 98 ? 11.928 4.326 -25.653 1.00 76.12 98 ALA A O 1
ATOM 797 N N . LEU A 1 99 ? 9.818 4.831 -25.098 1.00 73.38 99 LEU A N 1
ATOM 798 C CA . LEU A 1 99 ? 9.333 4.884 -26.474 1.00 73.38 99 LEU A CA 1
ATOM 799 C C . LEU A 1 99 ? 9.747 6.191 -27.162 1.00 73.38 99 LEU A C 1
ATOM 801 O O . LEU A 1 99 ? 10.152 6.152 -28.320 1.00 73.38 99 LEU A O 1
ATOM 805 N N . GLN A 1 100 ? 9.687 7.326 -26.463 1.00 74.81 100 GLN A N 1
ATOM 806 C CA . GLN A 1 100 ? 10.087 8.630 -27.003 1.00 74.81 100 GLN A CA 1
ATOM 807 C C . GLN A 1 100 ? 11.583 8.697 -27.335 1.00 74.81 100 GLN A C 1
ATOM 809 O O . GLN A 1 100 ? 11.932 9.188 -28.406 1.00 74.81 100 GLN A O 1
ATOM 814 N N . GLU A 1 101 ? 12.454 8.152 -26.480 1.00 71.38 101 GLU A N 1
ATOM 815 C CA . GLU A 1 101 ? 13.903 8.083 -26.731 1.00 71.38 101 GLU A CA 1
ATOM 816 C C . GLU A 1 101 ? 14.220 7.300 -28.015 1.00 71.38 101 GLU A C 1
ATOM 818 O O . GLU A 1 101 ? 15.026 7.724 -28.835 1.00 71.38 101 GLU A O 1
ATOM 823 N N . LYS A 1 102 ? 13.499 6.202 -28.268 1.00 67.44 102 LYS A N 1
ATOM 824 C CA . LYS A 1 102 ? 13.649 5.407 -29.500 1.00 67.44 102 LYS A CA 1
ATOM 825 C C . LYS A 1 102 ? 13.134 6.107 -30.758 1.00 67.44 102 LYS A C 1
ATOM 827 O O . LYS A 1 102 ? 13.507 5.712 -31.860 1.00 67.44 102 LYS A O 1
ATOM 832 N N . LEU A 1 103 ? 12.247 7.089 -30.607 1.00 66.75 103 LEU A N 1
ATOM 833 C CA . LEU A 1 103 ? 11.652 7.847 -31.709 1.00 66.75 103 LEU A CA 1
ATOM 834 C C . LEU A 1 103 ? 12.428 9.128 -32.043 1.00 66.75 103 LEU A C 1
ATOM 836 O O . LEU A 1 103 ? 12.117 9.761 -33.051 1.00 66.75 103 LEU A O 1
ATOM 840 N N . GLN A 1 104 ? 13.436 9.496 -31.250 1.00 59.53 104 GLN A N 1
ATOM 841 C CA . GLN A 1 104 ? 14.411 10.527 -31.598 1.00 59.53 104 GLN A CA 1
ATOM 842 C C . GLN A 1 104 ? 15.681 9.848 -32.133 1.00 59.53 104 GLN A C 1
ATOM 844 O O . GLN A 1 104 ? 16.600 9.590 -31.358 1.00 59.53 104 GLN A O 1
ATOM 849 N N . PRO A 1 105 ? 15.769 9.511 -33.437 1.00 53.94 105 PRO A N 1
ATOM 850 C CA . PRO A 1 105 ? 17.040 9.086 -33.996 1.00 53.94 105 PRO A CA 1
ATOM 851 C C . PRO A 1 105 ? 18.023 10.250 -33.875 1.00 53.94 105 PRO A C 1
ATOM 853 O O . PRO A 1 105 ? 17.670 11.397 -34.169 1.00 53.94 105 PRO A O 1
ATOM 856 N N . GLU A 1 106 ? 19.239 9.934 -33.429 1.00 53.28 106 GLU A N 1
ATOM 857 C CA . GLU A 1 106 ? 20.375 10.848 -33.397 1.00 53.28 106 GLU A CA 1
ATOM 858 C C . GLU A 1 106 ? 20.414 11.638 -34.706 1.00 53.28 106 GLU A C 1
ATOM 860 O O . GLU A 1 106 ? 20.658 11.095 -35.787 1.00 53.28 106 GLU A O 1
ATOM 865 N N . THR A 1 107 ? 20.084 12.925 -34.615 1.00 47.47 107 THR A N 1
ATOM 866 C CA . THR A 1 107 ? 20.289 13.852 -35.719 1.00 47.47 107 THR A CA 1
ATOM 867 C C . THR A 1 107 ? 21.782 14.138 -35.726 1.00 47.47 107 THR A C 1
ATOM 869 O O . THR A 1 107 ? 22.254 14.986 -34.973 1.00 47.47 107 THR A O 1
ATOM 872 N N . ASN A 1 108 ? 22.513 13.328 -36.490 1.00 44.47 108 ASN A N 1
ATOM 873 C CA . ASN A 1 108 ? 23.905 13.568 -36.852 1.00 44.47 108 ASN A CA 1
ATOM 874 C C . ASN A 1 108 ? 23.971 14.581 -38.000 1.00 44.47 108 ASN A C 1
ATOM 876 O O . ASN A 1 108 ? 23.146 14.446 -38.935 1.00 44.47 108 ASN A O 1
#

Radius of gyration: 20.25 Å; chains: 1; bounding box: 44×22×65 Å